Protein AF-A0A3D2HY63-F1 (afdb_monomer)

Structure (mmCIF, N/CA/C/O backbone):
data_AF-A0A3D2HY63-F1
#
_entry.id   AF-A0A3D2HY63-F1
#
loop_
_atom_site.group_PDB
_atom_site.id
_atom_site.type_symbol
_atom_site.label_atom_id
_atom_site.label_alt_id
_atom_site.label_comp_id
_atom_site.label_asym_id
_atom_site.label_entity_id
_atom_site.label_seq_id
_atom_site.pdbx_PDB_ins_code
_atom_site.Cartn_x
_atom_site.Cartn_y
_atom_site.Cartn_z
_atom_site.occupancy
_atom_site.B_iso_or_equiv
_atom_site.auth_seq_id
_atom_site.auth_comp_id
_atom_site.auth_asym_id
_atom_site.auth_atom_id
_atom_site.pdbx_PDB_model_num
ATOM 1 N N . MET A 1 1 ? 2.991 -10.663 11.975 1.00 89.19 1 MET A N 1
ATOM 2 C CA . MET A 1 1 ? 1.628 -10.220 11.641 1.00 89.19 1 MET A CA 1
ATOM 3 C C . MET A 1 1 ? 0.806 -9.870 12.869 1.00 89.19 1 MET A C 1
ATOM 5 O O . MET A 1 1 ? 0.489 -8.705 13.033 1.00 89.19 1 MET A O 1
ATOM 9 N N . ASP A 1 2 ? 0.480 -10.802 13.769 1.00 90.94 2 ASP A N 1
ATOM 10 C CA . ASP A 1 2 ? -0.377 -10.458 14.925 1.00 90.94 2 ASP A CA 1
ATOM 11 C C . ASP A 1 2 ? 0.210 -9.352 15.822 1.00 90.94 2 ASP A C 1
ATOM 13 O O . ASP A 1 2 ? -0.522 -8.486 16.292 1.00 90.94 2 ASP A O 1
ATOM 17 N N . GLU A 1 3 ? 1.535 -9.318 15.984 1.00 92.38 3 GLU A N 1
ATOM 18 C CA . GLU A 1 3 ? 2.232 -8.237 16.698 1.00 92.38 3 GLU A CA 1
ATOM 19 C C . GLU A 1 3 ? 2.075 -6.870 16.007 1.00 92.38 3 GLU A C 1
ATOM 21 O O . GLU A 1 3 ? 1.840 -5.869 16.676 1.00 92.38 3 GLU A O 1
ATOM 26 N N . GLU A 1 4 ? 2.161 -6.813 14.673 1.00 90.81 4 GLU A N 1
ATOM 27 C CA . GLU A 1 4 ? 1.982 -5.566 13.911 1.00 90.81 4 GLU A CA 1
ATOM 28 C C . GLU A 1 4 ? 0.515 -5.114 13.927 1.00 90.81 4 GLU A C 1
ATOM 30 O O . GLU A 1 4 ? 0.242 -3.921 14.017 1.00 90.81 4 GLU A O 1
ATOM 35 N N . ILE A 1 5 ? -0.436 -6.057 13.911 1.00 94.19 5 ILE A N 1
ATOM 36 C CA . ILE A 1 5 ? -1.862 -5.759 14.098 1.00 94.19 5 ILE A CA 1
ATOM 37 C C . ILE A 1 5 ? -2.087 -5.122 15.466 1.00 94.19 5 ILE A C 1
ATOM 39 O O . ILE A 1 5 ? -2.708 -4.065 15.542 1.00 94.19 5 ILE A O 1
ATOM 43 N N . GLN A 1 6 ? -1.566 -5.731 16.535 1.00 95.31 6 GLN A N 1
ATOM 44 C CA . GLN A 1 6 ? -1.724 -5.186 17.880 1.00 95.31 6 GLN A CA 1
ATOM 45 C C . GLN A 1 6 ? -1.113 -3.787 17.984 1.00 95.31 6 GLN A C 1
ATOM 47 O O . GLN A 1 6 ? -1.760 -2.883 18.498 1.00 95.31 6 GLN A O 1
ATOM 52 N N . PHE A 1 7 ? 0.075 -3.585 17.413 1.00 95.00 7 PHE A N 1
ATOM 53 C CA . PHE A 1 7 ? 0.722 -2.277 17.379 1.00 95.00 7 PHE A CA 1
ATOM 54 C C . PHE A 1 7 ? -0.141 -1.203 16.696 1.00 95.00 7 PHE A C 1
ATOM 56 O O . PHE A 1 7 ? -0.265 -0.090 17.205 1.00 95.00 7 PHE A O 1
ATOM 63 N N . ILE A 1 8 ? -0.778 -1.533 15.568 1.00 93.50 8 ILE A N 1
ATOM 64 C CA . ILE A 1 8 ? -1.694 -0.612 14.886 1.00 93.50 8 ILE A CA 1
ATOM 65 C C . ILE A 1 8 ? -2.914 -0.297 15.765 1.00 93.50 8 ILE A C 1
ATOM 67 O O . ILE A 1 8 ? -3.309 0.864 15.870 1.00 93.50 8 ILE A O 1
ATOM 71 N N . LEU A 1 9 ? -3.503 -1.303 16.416 1.00 94.00 9 LEU A N 1
ATOM 72 C CA . LEU A 1 9 ? -4.660 -1.112 17.298 1.00 94.00 9 LEU A CA 1
ATOM 73 C C . LEU A 1 9 ? -4.322 -0.258 18.524 1.00 94.00 9 LEU A C 1
ATOM 75 O O . LEU A 1 9 ? -5.133 0.583 18.911 1.00 94.00 9 LEU A O 1
ATOM 79 N N . ASP A 1 10 ? -3.131 -0.434 19.094 1.00 95.94 10 ASP A N 1
ATOM 80 C CA . ASP A 1 10 ? -2.649 0.375 20.213 1.00 95.94 10 ASP A CA 1
ATOM 81 C C . ASP A 1 10 ? -2.547 1.851 19.796 1.00 95.94 10 ASP A C 1
ATOM 83 O O . ASP A 1 10 ? -3.075 2.722 20.483 1.00 95.94 10 ASP A O 1
ATOM 87 N N . ILE A 1 11 ? -1.996 2.141 18.608 1.00 95.12 11 ILE A N 1
ATOM 88 C CA . ILE A 1 11 ? -1.951 3.508 18.057 1.00 95.12 11 ILE A CA 1
ATOM 89 C C . ILE A 1 11 ? -3.358 4.087 17.866 1.00 95.12 11 ILE A C 1
ATOM 91 O O . ILE A 1 11 ? -3.606 5.243 18.219 1.00 95.12 11 ILE A O 1
ATOM 95 N N . LEU A 1 12 ? -4.290 3.318 17.295 1.00 93.94 12 LEU A N 1
ATOM 96 C CA . LEU A 1 12 ? -5.666 3.783 17.081 1.00 93.94 12 LEU A CA 1
ATOM 97 C C . LEU A 1 12 ? -6.374 4.077 18.408 1.00 93.94 12 LEU A C 1
ATOM 99 O O . LEU A 1 12 ? -7.062 5.091 18.526 1.00 93.94 12 LEU A O 1
ATOM 103 N N . SER A 1 13 ? -6.165 3.227 19.413 1.00 93.75 13 SER A N 1
ATOM 104 C CA . SER A 1 13 ? -6.694 3.419 20.762 1.00 93.75 13 SER A CA 1
ATOM 105 C C . SER A 1 13 ? -6.106 4.664 21.430 1.00 93.75 13 SER A C 1
ATOM 107 O O . SER A 1 13 ? -6.854 5.483 21.962 1.00 93.75 13 SER A O 1
ATOM 109 N N . ASP A 1 14 ? -4.785 4.838 21.375 1.00 95.50 14 ASP A N 1
ATOM 110 C CA . ASP A 1 14 ? -4.081 5.949 22.026 1.00 95.50 14 ASP A CA 1
ATOM 111 C C . ASP A 1 14 ? -4.418 7.306 21.399 1.00 95.50 14 ASP A C 1
ATOM 113 O O . ASP A 1 14 ? -4.507 8.322 22.092 1.00 95.50 14 ASP A O 1
ATOM 117 N N . THR A 1 15 ? -4.614 7.336 20.080 1.00 93.69 15 THR A N 1
ATOM 118 C CA . THR A 1 15 ? -4.946 8.565 19.347 1.00 93.69 15 THR A CA 1
ATOM 119 C C . THR A 1 15 ? -6.438 8.887 19.357 1.00 93.69 15 THR A C 1
ATOM 121 O O . THR A 1 15 ? -6.805 10.046 19.156 1.00 93.69 15 THR A O 1
ATOM 124 N N . GLY A 1 16 ? -7.302 7.886 19.566 1.00 90.56 16 GLY A N 1
ATOM 125 C CA . GLY A 1 16 ? -8.747 8.014 19.376 1.00 90.56 16 GLY A CA 1
ATOM 126 C C . GLY A 1 16 ? -9.129 8.351 17.930 1.00 90.56 16 GLY A C 1
ATOM 127 O O . GLY A 1 16 ? -10.160 8.981 17.702 1.00 90.56 16 GLY A O 1
ATOM 128 N N . ALA A 1 17 ? -8.275 8.004 16.962 1.00 89.31 17 ALA A N 1
ATOM 129 C CA . ALA A 1 17 ? -8.460 8.380 15.570 1.00 89.31 17 ALA A CA 1
ATOM 130 C C . ALA A 1 17 ? -9.662 7.659 14.942 1.00 89.31 17 ALA A C 1
ATOM 132 O O . ALA A 1 17 ? -9.749 6.430 14.947 1.00 89.31 17 ALA A O 1
ATOM 133 N N . GLU A 1 18 ? -10.555 8.428 14.324 1.00 90.50 18 GLU A N 1
ATOM 134 C CA . GLU A 1 18 ? -11.574 7.889 13.427 1.00 90.50 18 GLU A CA 1
ATOM 135 C C . GLU A 1 18 ? -10.996 7.762 12.016 1.00 90.50 18 GLU A C 1
ATOM 137 O O . GLU A 1 18 ? -10.494 8.727 11.437 1.00 90.50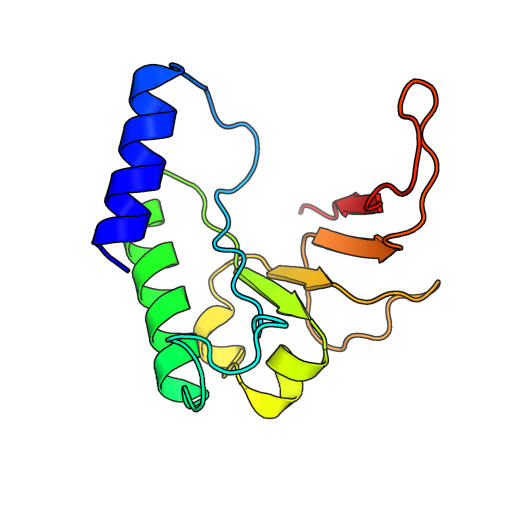 18 GLU A O 1
ATOM 142 N N . LEU A 1 19 ? -11.056 6.557 11.448 1.00 92.50 19 LEU A N 1
ATOM 143 C CA . LEU A 1 19 ? -10.522 6.293 10.117 1.00 92.50 19 LEU A CA 1
ATOM 144 C C . LEU A 1 19 ? -11.563 6.619 9.042 1.00 92.50 19 LEU A C 1
ATOM 146 O O . LEU A 1 19 ? -12.621 5.997 8.971 1.00 92.50 19 LEU A O 1
ATOM 150 N N . ASN A 1 20 ? -11.237 7.572 8.165 1.00 93.88 20 ASN A N 1
ATOM 151 C CA . ASN A 1 20 ? -12.026 7.868 6.961 1.00 93.88 20 ASN A CA 1
ATOM 152 C C . ASN A 1 20 ? -11.470 7.202 5.691 1.00 93.88 20 ASN A C 1
ATOM 154 O O . ASN A 1 20 ? -12.090 7.293 4.635 1.00 93.88 20 ASN A O 1
ATOM 158 N N . MET A 1 21 ? -10.312 6.548 5.793 1.00 95.25 21 MET A N 1
ATOM 159 C CA . MET A 1 21 ? -9.636 5.840 4.706 1.00 95.25 21 MET A CA 1
ATOM 160 C C . MET A 1 21 ? -9.313 4.404 5.131 1.00 95.25 21 MET A C 1
ATOM 162 O O . MET A 1 21 ? -9.292 4.121 6.334 1.00 95.25 21 MET A O 1
ATOM 166 N N . PRO A 1 22 ? -9.061 3.495 4.171 1.00 96.12 22 PRO A N 1
ATOM 167 C CA . PRO A 1 22 ? -8.693 2.124 4.482 1.00 96.12 22 PRO A CA 1
ATOM 168 C C . PRO A 1 22 ? -7.427 2.020 5.332 1.00 96.12 22 PRO A C 1
ATOM 170 O O . PRO A 1 22 ? -6.511 2.833 5.214 1.00 96.12 22 PRO A O 1
ATOM 173 N N . ILE A 1 23 ? -7.369 0.975 6.152 1.00 96.44 23 ILE A N 1
ATOM 174 C CA . ILE A 1 23 ? -6.155 0.581 6.856 1.00 96.44 23 ILE A CA 1
ATOM 175 C C . ILE A 1 23 ? -5.298 -0.285 5.932 1.00 96.44 23 ILE A C 1
ATOM 177 O O . ILE A 1 23 ? -5.802 -1.194 5.269 1.00 96.44 23 ILE A O 1
ATOM 181 N N . VAL A 1 24 ? -4.006 0.015 5.857 1.00 96.38 24 VAL A N 1
ATOM 182 C CA . VAL A 1 24 ? -3.115 -0.546 4.836 1.00 96.38 24 VAL A CA 1
ATOM 183 C C . VAL A 1 24 ? -1.892 -1.140 5.507 1.00 96.38 24 VAL A C 1
ATOM 185 O O . VAL A 1 24 ? -1.277 -0.494 6.353 1.00 96.38 24 VAL A O 1
ATOM 188 N N . LEU A 1 25 ? -1.538 -2.363 5.118 1.00 94.38 25 LEU A N 1
ATOM 189 C CA . LEU A 1 25 ? -0.232 -2.926 5.423 1.00 94.38 25 LEU A CA 1
ATOM 190 C C . LEU A 1 25 ? 0.702 -2.623 4.256 1.00 94.38 25 LEU A C 1
ATOM 192 O O . LEU A 1 25 ? 0.671 -3.299 3.223 1.00 94.38 25 LEU A O 1
ATOM 196 N N . ASP A 1 26 ? 1.523 -1.599 4.449 1.00 92.44 26 ASP A N 1
ATOM 197 C CA . ASP A 1 26 ? 2.633 -1.291 3.563 1.00 92.44 26 ASP A CA 1
ATOM 198 C C . ASP A 1 26 ? 3.775 -2.282 3.825 1.00 92.44 26 ASP A C 1
ATOM 200 O O . ASP A 1 26 ? 4.513 -2.186 4.811 1.00 92.44 26 ASP A O 1
ATOM 204 N N . TRP A 1 27 ? 3.860 -3.302 2.973 1.00 88.12 27 TRP A N 1
ATOM 205 C CA . TRP A 1 27 ? 4.981 -4.229 2.970 1.00 88.12 27 TRP A CA 1
ATOM 206 C C . TRP A 1 27 ? 5.869 -3.914 1.776 1.00 88.12 27 TRP A C 1
ATOM 208 O O . TRP A 1 27 ? 5.428 -4.039 0.636 1.00 88.12 27 TRP A O 1
ATOM 218 N N . GLU A 1 28 ? 7.136 -3.598 2.033 1.00 81.44 28 GLU A N 1
ATOM 219 C CA . GLU A 1 28 ? 8.168 -3.412 1.012 1.00 81.44 28 GLU A CA 1
ATOM 220 C C . GLU A 1 28 ? 9.385 -4.295 1.288 1.00 81.44 28 GLU A C 1
ATOM 222 O O . GLU A 1 28 ? 9.642 -4.713 2.422 1.00 81.44 28 GLU A O 1
ATOM 227 N N . ILE A 1 29 ? 10.174 -4.561 0.242 1.00 72.44 29 ILE A N 1
ATOM 228 C CA . ILE A 1 29 ? 11.490 -5.180 0.405 1.00 72.44 29 ILE A CA 1
ATOM 229 C C . ILE A 1 29 ? 12.394 -4.129 1.063 1.00 72.44 29 ILE A C 1
ATOM 231 O O . ILE A 1 29 ? 12.693 -3.115 0.431 1.00 72.44 29 ILE A O 1
ATOM 235 N N . PRO A 1 30 ? 12.862 -4.331 2.305 1.00 67.56 30 PRO A N 1
ATOM 236 C CA . PRO A 1 30 ? 13.616 -3.294 2.987 1.00 67.56 30 PRO A CA 1
ATOM 237 C C . PRO A 1 30 ? 14.970 -3.080 2.313 1.00 67.56 30 PRO A C 1
ATOM 239 O O . PRO A 1 30 ? 15.667 -4.043 2.001 1.00 67.56 30 PRO A O 1
ATOM 242 N N . ALA A 1 31 ? 15.394 -1.822 2.198 1.00 60.50 31 ALA A N 1
ATOM 243 C CA . ALA A 1 31 ? 16.696 -1.444 1.642 1.00 60.50 31 ALA A CA 1
ATOM 244 C C . ALA A 1 31 ? 17.907 -1.838 2.524 1.00 60.50 31 ALA A C 1
ATOM 246 O O . ALA A 1 31 ? 19.043 -1.497 2.206 1.00 60.50 31 ALA A O 1
ATOM 247 N N . ALA A 1 32 ? 17.680 -2.515 3.654 1.00 62.31 32 ALA A N 1
ATOM 248 C CA . ALA A 1 32 ? 18.734 -2.932 4.573 1.00 62.31 32 ALA A CA 1
ATOM 249 C C . ALA A 1 32 ? 19.557 -4.105 4.006 1.00 62.31 32 ALA A C 1
ATOM 251 O O . ALA A 1 32 ? 19.043 -4.948 3.278 1.00 62.31 32 ALA A O 1
ATOM 252 N N . ASP A 1 33 ? 20.819 -4.234 4.422 1.00 58.00 33 ASP A N 1
ATOM 253 C CA . ASP A 1 33 ? 21.709 -5.308 3.939 1.00 58.00 33 ASP A CA 1
ATOM 254 C C . ASP A 1 33 ? 21.240 -6.728 4.351 1.00 58.00 33 ASP A C 1
ATOM 256 O O . ASP A 1 33 ? 21.594 -7.743 3.728 1.00 58.00 33 ASP A O 1
ATOM 260 N N . ASN A 1 34 ? 20.417 -6.831 5.406 1.00 56.91 34 ASN A N 1
ATOM 261 C CA . ASN A 1 34 ? 19.900 -8.104 5.913 1.00 56.91 34 ASN A CA 1
ATOM 262 C C . ASN A 1 34 ? 18.560 -7.984 6.674 1.00 56.91 34 ASN A C 1
ATOM 264 O O . ASN A 1 34 ? 18.527 -8.173 7.894 1.00 56.91 34 ASN A O 1
ATOM 268 N N . PRO A 1 35 ? 17.446 -7.656 6.002 1.00 62.97 35 PRO A N 1
ATOM 269 C CA . PRO A 1 35 ? 16.164 -7.550 6.674 1.00 62.97 35 PRO A CA 1
ATOM 270 C C . PRO A 1 35 ? 15.665 -8.914 7.145 1.00 62.97 35 PRO A C 1
ATOM 272 O O . PRO A 1 35 ? 15.931 -9.941 6.524 1.00 62.97 35 PRO A O 1
ATOM 275 N N . ARG A 1 36 ? 14.856 -8.920 8.211 1.00 59.81 36 ARG A N 1
ATOM 276 C CA . ARG A 1 36 ? 14.161 -10.132 8.687 1.00 59.81 36 ARG A CA 1
ATOM 277 C C . ARG A 1 36 ? 13.253 -10.759 7.617 1.00 59.81 36 ARG A C 1
ATOM 279 O O . ARG A 1 36 ? 12.930 -11.933 7.718 1.00 59.81 36 ARG A O 1
ATOM 286 N N . THR A 1 37 ? 12.872 -9.984 6.602 1.00 61.69 37 THR A N 1
ATOM 287 C CA . THR A 1 37 ? 12.027 -10.381 5.468 1.00 61.69 37 THR A CA 1
ATOM 288 C C . THR A 1 37 ? 12.819 -10.876 4.249 1.00 61.69 37 THR A C 1
ATOM 290 O O . THR A 1 37 ? 12.240 -11.178 3.205 1.00 61.69 37 THR A O 1
ATOM 293 N N . LYS A 1 38 ? 14.152 -10.970 4.350 1.00 60.41 38 LYS A N 1
ATOM 294 C CA . LYS A 1 38 ? 15.014 -11.473 3.274 1.00 60.41 38 LYS A CA 1
ATOM 295 C C . LYS A 1 38 ? 14.628 -12.920 2.945 1.00 60.41 38 LYS A C 1
ATOM 297 O O . LYS A 1 38 ? 14.676 -13.781 3.819 1.00 60.41 38 LYS A O 1
ATOM 302 N N . ASN A 1 39 ? 14.297 -13.179 1.679 1.00 67.00 39 ASN A N 1
ATOM 303 C CA . ASN A 1 39 ? 13.871 -14.478 1.129 1.00 67.00 39 ASN A CA 1
ATOM 304 C C . ASN A 1 39 ? 12.450 -14.942 1.491 1.00 67.00 39 ASN A C 1
ATOM 306 O O . ASN A 1 39 ? 12.176 -16.139 1.418 1.00 67.00 39 ASN A O 1
ATOM 310 N N . MET A 1 40 ? 11.542 -14.040 1.865 1.00 75.75 40 MET A N 1
ATOM 311 C CA . MET A 1 40 ? 10.132 -14.423 1.940 1.00 75.75 40 MET A CA 1
ATOM 312 C C . MET A 1 40 ? 9.615 -14.764 0.542 1.00 75.75 40 MET A C 1
ATOM 314 O O . MET A 1 40 ? 9.757 -13.966 -0.385 1.00 75.75 40 MET A O 1
ATOM 318 N N . ASP A 1 41 ? 9.054 -15.963 0.388 1.00 85.88 41 ASP A N 1
ATOM 319 C CA . ASP A 1 41 ? 8.427 -16.357 -0.867 1.00 85.88 41 ASP A CA 1
ATOM 320 C C . ASP A 1 41 ? 7.075 -15.661 -1.053 1.00 85.88 41 ASP A C 1
ATOM 322 O O . ASP A 1 41 ? 6.444 -15.178 -0.105 1.00 85.88 41 ASP A O 1
ATOM 326 N N . GLY A 1 42 ? 6.620 -15.611 -2.303 1.00 89.12 42 GLY A N 1
ATOM 327 C CA . GLY A 1 42 ? 5.403 -14.884 -2.623 1.00 89.12 42 GLY A CA 1
ATOM 328 C C . GLY A 1 42 ? 4.133 -15.461 -1.990 1.00 89.12 42 GLY A C 1
ATOM 329 O O . GLY A 1 42 ? 3.175 -14.739 -1.712 1.00 89.12 42 GLY A O 1
ATOM 330 N N . ARG A 1 43 ? 4.120 -16.763 -1.678 1.00 94.25 43 ARG A N 1
ATOM 331 C CA . ARG A 1 43 ? 2.973 -17.389 -1.007 1.00 94.25 43 ARG A CA 1
ATOM 332 C C . ARG A 1 43 ? 2.853 -16.867 0.414 1.00 94.25 43 ARG A C 1
ATOM 334 O O . ARG A 1 43 ? 1.793 -16.387 0.800 1.00 94.25 43 ARG A O 1
ATOM 341 N N . THR A 1 44 ? 3.962 -16.879 1.142 1.00 92.62 44 THR A N 1
ATOM 342 C CA . THR A 1 44 ? 4.052 -16.371 2.509 1.00 92.62 44 THR A CA 1
ATOM 343 C C . THR A 1 44 ? 3.638 -14.903 2.573 1.00 92.62 44 THR A C 1
ATOM 345 O O . THR A 1 44 ? 2.879 -14.515 3.456 1.00 92.62 44 THR A O 1
ATOM 348 N N . LEU A 1 45 ? 4.086 -14.081 1.619 1.00 92.44 45 LEU A N 1
ATOM 349 C CA . LEU A 1 45 ? 3.714 -12.664 1.558 1.00 92.44 45 LEU A CA 1
ATOM 350 C C . LEU A 1 45 ? 2.229 -12.453 1.257 1.00 92.44 45 LEU A C 1
ATOM 352 O O . LEU A 1 45 ? 1.582 -11.623 1.895 1.00 92.44 45 LEU A O 1
ATOM 356 N N . THR A 1 46 ? 1.672 -13.239 0.338 1.00 96.12 46 THR A N 1
ATOM 357 C CA . THR A 1 46 ? 0.236 -13.200 0.040 1.00 96.12 46 THR A CA 1
ATOM 358 C C . THR A 1 46 ? -0.590 -13.627 1.261 1.00 96.12 46 THR A C 1
ATOM 360 O O . THR A 1 46 ? -1.574 -12.972 1.595 1.00 96.12 46 THR A O 1
ATOM 363 N N . ASP A 1 47 ? -0.167 -14.667 1.985 1.00 96.25 47 ASP A N 1
ATOM 364 C CA . ASP A 1 47 ? -0.855 -15.153 3.192 1.00 96.25 47 ASP A CA 1
ATOM 365 C C . ASP A 1 47 ? -0.821 -14.134 4.335 1.00 96.25 47 ASP A C 1
ATOM 367 O O . ASP A 1 47 ? -1.790 -14.000 5.084 1.00 96.25 47 ASP A O 1
ATOM 371 N N . ILE A 1 48 ? 0.267 -13.373 4.449 1.00 95.12 48 ILE A N 1
ATOM 372 C CA . ILE A 1 48 ? 0.381 -12.268 5.404 1.00 95.12 48 ILE A CA 1
ATOM 373 C C . ILE A 1 48 ? -0.628 -11.166 5.084 1.00 95.12 48 ILE A C 1
ATOM 375 O O . ILE A 1 48 ? -1.354 -10.739 5.985 1.00 95.12 48 ILE A O 1
ATOM 379 N N . GLN A 1 49 ? -0.723 -10.751 3.817 1.00 97.06 49 GLN A N 1
ATOM 380 C CA . GLN A 1 49 ? -1.698 -9.744 3.392 1.00 97.06 49 GLN A CA 1
ATOM 381 C C . GLN A 1 49 ? -3.140 -10.226 3.603 1.00 97.06 49 GLN A C 1
ATOM 383 O O . GLN A 1 49 ? -3.966 -9.491 4.148 1.00 97.06 49 GLN A O 1
ATOM 388 N N . LEU A 1 50 ? -3.435 -11.487 3.266 1.00 97.88 50 LEU A N 1
ATOM 389 C CA . LEU A 1 50 ? -4.733 -12.119 3.524 1.00 97.88 50 LEU A CA 1
ATOM 390 C C . LEU A 1 50 ? -5.089 -12.125 5.009 1.00 97.88 50 LEU A C 1
ATOM 392 O O . LEU A 1 50 ? -6.214 -11.779 5.382 1.00 97.88 50 LEU A O 1
ATOM 396 N N . HIS A 1 51 ? -4.143 -12.522 5.863 1.00 97.69 51 HIS A N 1
ATOM 397 C CA . HIS A 1 51 ? -4.363 -12.573 7.303 1.00 97.69 51 HIS A CA 1
ATOM 398 C C . HIS A 1 51 ? -4.618 -11.179 7.865 1.00 97.69 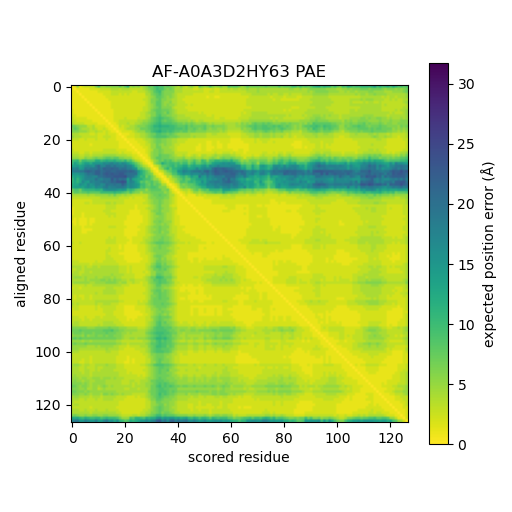51 HIS A C 1
ATOM 400 O O . HIS A 1 51 ? -5.613 -10.988 8.563 1.00 97.69 51 HIS A O 1
ATOM 406 N N . PHE A 1 52 ? -3.789 -10.194 7.509 1.00 97.94 52 PHE A N 1
ATOM 407 C CA . PHE A 1 52 ? -3.983 -8.804 7.919 1.00 97.94 52 PHE A CA 1
ATOM 408 C C . PHE A 1 52 ? -5.362 -8.279 7.512 1.00 97.94 52 PHE A C 1
ATOM 410 O O . PHE A 1 52 ? -6.146 -7.868 8.372 1.00 97.94 52 PHE A O 1
ATOM 417 N N . CYS A 1 53 ? -5.700 -8.367 6.224 1.00 98.19 53 CYS A N 1
ATOM 418 C CA . CYS A 1 53 ? -6.971 -7.867 5.712 1.00 98.19 53 CYS A CA 1
ATOM 419 C C . CYS A 1 53 ? -8.164 -8.586 6.364 1.00 98.19 53 CYS A C 1
ATOM 421 O O . CYS A 1 53 ? -9.142 -7.952 6.768 1.00 98.19 53 CYS A O 1
ATOM 423 N N . GLY A 1 54 ? -8.061 -9.903 6.553 1.00 98.19 54 GLY A N 1
ATOM 424 C CA . GLY A 1 54 ? -9.079 -10.701 7.226 1.00 98.19 54 GLY A CA 1
ATOM 425 C C . GLY A 1 54 ? -9.302 -10.296 8.686 1.00 98.19 54 GLY A C 1
ATOM 426 O O . GLY A 1 54 ? -10.451 -10.234 9.128 1.00 98.19 54 GLY A O 1
ATOM 427 N N . GLN A 1 55 ? -8.241 -10.002 9.446 1.00 98.19 55 GLN A N 1
ATOM 428 C CA . GLN A 1 55 ? -8.367 -9.538 10.834 1.00 98.19 55 GLN A CA 1
ATOM 429 C C . GLN A 1 55 ? -8.962 -8.129 10.912 1.00 98.19 55 GLN A C 1
ATOM 431 O O . GLN A 1 55 ? -9.914 -7.918 11.662 1.00 98.19 55 GLN A O 1
ATOM 436 N N . MET A 1 56 ? -8.477 -7.194 10.092 1.00 97.31 56 MET A N 1
ATOM 437 C CA . MET A 1 56 ? -8.998 -5.822 10.049 1.00 97.31 56 MET A CA 1
ATOM 438 C C . MET A 1 56 ? -10.493 -5.795 9.724 1.00 97.31 56 MET A C 1
ATOM 440 O O . MET A 1 56 ? -11.273 -5.152 10.427 1.00 97.31 56 MET A O 1
ATOM 444 N N . LYS A 1 57 ? -10.917 -6.596 8.740 1.00 97.38 57 LYS A N 1
ATOM 445 C CA . LYS A 1 57 ? -12.331 -6.745 8.377 1.00 97.38 57 LYS A CA 1
ATOM 446 C C . LYS A 1 57 ? -13.178 -7.312 9.521 1.00 97.38 57 LYS A C 1
ATOM 448 O O . LYS A 1 57 ? -14.277 -6.820 9.759 1.00 97.38 57 LYS A O 1
ATOM 453 N N . LYS A 1 58 ? -12.683 -8.313 10.265 1.00 97.44 58 LYS A N 1
ATOM 454 C CA . LYS A 1 58 ? -13.383 -8.869 11.447 1.00 97.44 58 LYS A CA 1
ATOM 455 C C . LYS A 1 58 ? -13.580 -7.837 12.557 1.00 97.44 58 LYS A C 1
ATOM 457 O O . LYS A 1 58 ? -14.555 -7.930 13.295 1.00 97.44 58 LYS A O 1
ATOM 462 N N . MET A 1 59 ? -12.666 -6.880 12.671 1.00 95.44 59 MET A N 1
ATOM 463 C CA . MET A 1 59 ? -12.712 -5.802 13.661 1.00 95.44 59 MET A CA 1
ATOM 464 C C . MET A 1 59 ? -13.542 -4.594 13.19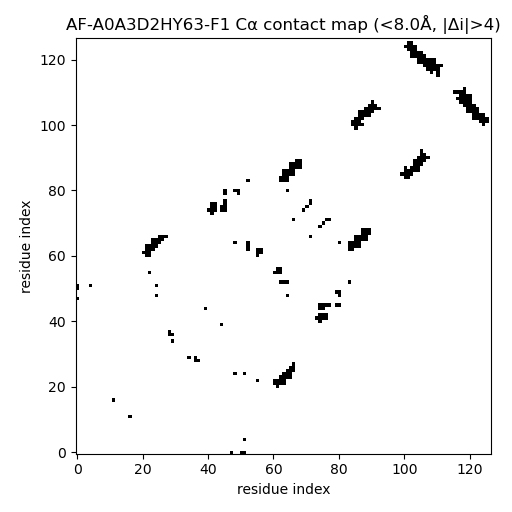4 1.00 95.44 59 MET A C 1
ATOM 466 O O . MET A 1 59 ? -13.704 -3.642 13.950 1.00 95.44 59 MET A O 1
ATOM 470 N N . GLY A 1 60 ? -14.103 -4.636 11.980 1.00 95.50 60 GLY A N 1
ATOM 471 C CA . GLY A 1 60 ? -14.953 -3.576 11.433 1.00 95.50 60 GLY A CA 1
ATOM 472 C C . GLY A 1 60 ? -14.202 -2.485 10.667 1.00 95.50 60 GLY A C 1
ATOM 473 O O . GLY A 1 60 ? -14.823 -1.503 10.266 1.00 95.50 60 GLY A O 1
ATOM 474 N N . TYR A 1 61 ? -12.899 -2.651 10.429 1.00 96.25 61 TYR A N 1
ATOM 475 C CA . TYR A 1 61 ? -12.122 -1.750 9.579 1.00 96.25 61 TYR A CA 1
ATOM 476 C C . TYR A 1 61 ? -12.223 -2.152 8.104 1.00 96.25 61 TYR A C 1
ATOM 478 O O . TYR A 1 61 ? -12.422 -3.322 7.772 1.00 96.25 61 TYR A O 1
ATOM 486 N N . GLN A 1 62 ? -12.030 -1.182 7.211 1.00 96.38 62 GLN A N 1
ATOM 487 C CA . GLN A 1 62 ? -11.875 -1.429 5.780 1.00 96.38 62 GLN A CA 1
ATOM 488 C C . GLN A 1 62 ? -10.383 -1.610 5.460 1.00 96.38 62 GLN A C 1
ATOM 490 O O . GLN A 1 62 ? -9.651 -0.626 5.535 1.00 96.38 62 GLN A O 1
ATOM 495 N N . PRO A 1 63 ? -9.897 -2.815 5.113 1.00 97.44 63 PRO A N 1
ATOM 4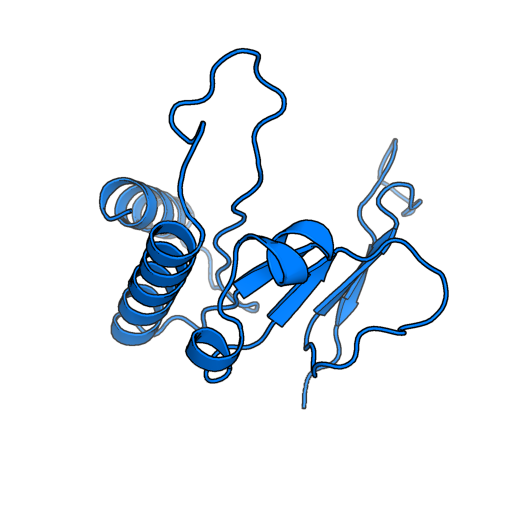96 C CA . PRO A 1 63 ? -8.515 -2.998 4.680 1.00 97.44 63 PRO A CA 1
ATOM 497 C C . PRO A 1 63 ? -8.316 -2.653 3.195 1.00 97.44 63 PRO A C 1
ATOM 499 O O . PRO A 1 63 ? -9.275 -2.632 2.416 1.00 97.44 63 PRO A O 1
ATOM 502 N N . MET A 1 64 ? -7.060 -2.432 2.812 1.00 97.75 64 MET A N 1
ATOM 503 C CA . MET A 1 64 ? -6.582 -2.273 1.434 1.00 97.75 64 MET A CA 1
ATOM 504 C C . MET A 1 64 ? -5.165 -2.850 1.319 1.00 97.75 64 MET A C 1
ATOM 506 O O . MET A 1 64 ? -4.392 -2.789 2.277 1.00 97.75 64 MET A O 1
ATOM 510 N N . VAL A 1 65 ? -4.828 -3.414 0.159 1.00 97.88 65 VAL A N 1
ATOM 511 C CA . VAL A 1 65 ? -3.511 -4.011 -0.105 1.00 97.88 65 VAL A CA 1
ATOM 512 C C . VAL A 1 65 ? -2.652 -3.020 -0.880 1.00 97.88 65 VAL A C 1
ATOM 514 O O . VAL A 1 65 ? -3.027 -2.615 -1.979 1.00 97.88 65 VAL A O 1
ATOM 517 N N . TYR A 1 66 ? -1.492 -2.662 -0.329 1.00 97.62 66 TYR A N 1
ATOM 518 C CA . TYR A 1 66 ? -0.483 -1.875 -1.035 1.00 97.62 66 TYR A CA 1
ATOM 519 C C . TYR A 1 66 ? 0.550 -2.768 -1.724 1.00 97.62 66 TYR A C 1
ATOM 521 O O . TYR A 1 66 ? 0.986 -3.776 -1.157 1.00 97.62 66 TYR A O 1
ATOM 529 N N . PHE A 1 67 ? 0.943 -2.397 -2.945 1.00 96.56 67 PHE A N 1
ATOM 530 C CA . PHE A 1 67 ? 2.033 -3.047 -3.668 1.00 96.56 67 PHE A CA 1
ATOM 531 C C . PHE A 1 67 ? 2.592 -2.193 -4.809 1.00 96.56 67 PHE A C 1
ATOM 533 O O . PHE A 1 67 ? 1.940 -1.280 -5.305 1.00 96.56 67 PHE A O 1
ATOM 540 N N . ASN A 1 68 ? 3.778 -2.550 -5.298 1.00 95.12 68 ASN A N 1
ATOM 541 C CA . ASN A 1 68 ? 4.356 -2.035 -6.539 1.00 95.12 68 ASN A CA 1
ATOM 542 C C . ASN A 1 68 ? 4.379 -3.093 -7.660 1.00 95.12 68 ASN A C 1
ATOM 544 O O . ASN A 1 68 ? 4.092 -4.274 -7.445 1.00 95.12 68 ASN A O 1
ATOM 548 N N . TRP A 1 69 ? 4.767 -2.680 -8.872 1.00 92.62 69 TRP A N 1
ATOM 549 C CA . TRP A 1 69 ? 4.825 -3.576 -10.038 1.00 92.62 69 TRP A CA 1
ATOM 550 C C . TRP A 1 69 ? 5.692 -4.822 -9.796 1.00 92.62 69 TRP A C 1
ATOM 552 O O . TRP A 1 69 ? 5.284 -5.939 -10.116 1.00 92.62 69 TRP A O 1
ATOM 562 N N . HIS A 1 70 ? 6.863 -4.672 -9.172 1.00 90.88 70 HIS A N 1
ATOM 563 C CA . HIS A 1 70 ? 7.743 -5.809 -8.902 1.00 90.88 70 HIS A CA 1
ATOM 564 C C . HIS A 1 70 ? 7.072 -6.838 -7.984 1.00 90.88 70 HIS A C 1
ATOM 566 O O . HIS A 1 70 ? 7.137 -8.037 -8.255 1.00 90.88 70 HIS A O 1
ATOM 572 N N . GLN A 1 71 ? 6.394 -6.379 -6.932 1.00 92.81 71 GLN A N 1
ATOM 573 C CA . GLN A 1 71 ? 5.650 -7.255 -6.033 1.00 92.81 71 GLN A CA 1
ATOM 574 C C . GLN A 1 71 ? 4.497 -7.952 -6.748 1.00 92.81 71 GLN A C 1
ATOM 576 O O . GLN A 1 71 ? 4.328 -9.154 -6.563 1.00 92.81 71 GLN A O 1
ATOM 581 N N . SER A 1 72 ? 3.761 -7.241 -7.605 1.00 93.00 72 SER A N 1
ATOM 582 C CA . SER A 1 72 ? 2.676 -7.856 -8.375 1.00 93.00 72 SER A CA 1
ATOM 583 C C . SER A 1 72 ? 3.135 -9.000 -9.279 1.00 93.00 72 SER A C 1
ATOM 585 O O . SER A 1 72 ? 2.439 -10.002 -9.393 1.00 93.00 72 SER A O 1
ATOM 587 N N . GLU A 1 73 ? 4.310 -8.875 -9.901 1.00 91.19 73 GLU A N 1
ATOM 588 C CA . GLU A 1 73 ? 4.817 -9.887 -10.833 1.00 91.19 73 GLU A CA 1
ATOM 589 C C . GLU A 1 73 ? 5.527 -11.047 -10.134 1.00 91.19 73 GLU A C 1
ATOM 591 O O . GLU A 1 73 ? 5.509 -12.169 -10.637 1.00 91.19 73 GLU A O 1
ATOM 596 N N . ASN A 1 74 ? 6.190 -10.783 -9.004 1.00 89.06 74 ASN A N 1
ATOM 597 C CA . ASN A 1 74 ? 7.165 -11.719 -8.440 1.00 89.06 74 ASN A CA 1
ATOM 598 C C . ASN A 1 74 ? 6.790 -12.246 -7.052 1.00 89.06 74 ASN A C 1
ATOM 600 O O . ASN A 1 74 ? 7.321 -13.277 -6.641 1.00 89.06 74 ASN A O 1
ATOM 604 N N . LEU A 1 75 ? 5.923 -11.545 -6.314 1.00 90.75 75 LEU A N 1
ATOM 605 C CA . LEU A 1 75 ? 5.723 -11.785 -4.882 1.00 90.75 75 LEU A CA 1
ATOM 606 C C . LEU A 1 75 ? 4.261 -11.943 -4.463 1.00 90.75 75 LEU A C 1
ATOM 608 O O . LEU A 1 75 ? 4.014 -12.617 -3.476 1.00 90.75 75 LEU A O 1
ATOM 612 N N . TYR A 1 76 ? 3.284 -11.377 -5.162 1.00 94.19 76 TYR A N 1
ATOM 613 C CA . TYR A 1 76 ? 1.881 -11.526 -4.776 1.00 94.19 76 TYR A CA 1
ATOM 614 C C . TYR A 1 76 ? 1.097 -12.376 -5.768 1.00 94.19 76 TYR A C 1
ATOM 616 O O . TYR A 1 76 ? 1.113 -12.139 -6.972 1.00 94.19 76 TYR A O 1
ATOM 624 N N . TYR A 1 77 ? 0.331 -13.332 -5.241 1.00 96.44 77 TYR A N 1
AT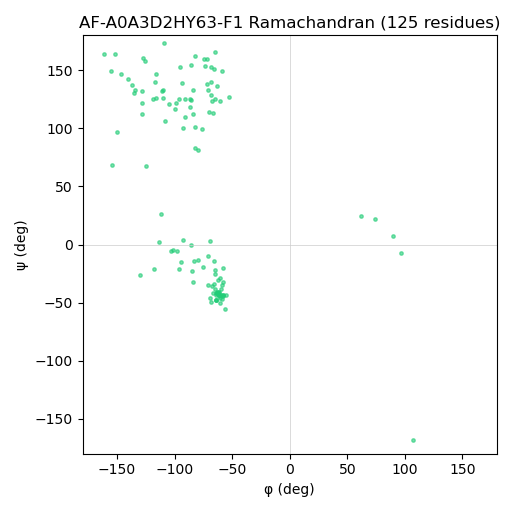OM 625 C CA . TYR A 1 77 ? -0.736 -13.984 -5.993 1.00 96.44 77 TYR A CA 1
ATOM 626 C C . TYR A 1 77 ? -1.981 -13.092 -5.935 1.00 96.44 77 TYR A C 1
ATOM 628 O O . TYR A 1 77 ? -2.849 -13.279 -5.089 1.00 96.44 77 TYR A O 1
ATOM 636 N N . LEU A 1 78 ? -2.055 -12.085 -6.812 1.00 95.81 78 LEU A N 1
ATOM 637 C CA . LEU A 1 78 ? -3.092 -11.043 -6.737 1.00 95.81 78 LEU A CA 1
ATOM 638 C C . LEU A 1 78 ? -4.528 -11.551 -6.857 1.00 95.81 78 LEU A C 1
ATOM 640 O O . LEU A 1 78 ? -5.417 -10.959 -6.256 1.00 95.81 78 LEU A O 1
ATOM 644 N N . ALA A 1 79 ? -4.748 -12.655 -7.571 1.00 96.69 79 ALA A N 1
ATOM 645 C CA . ALA A 1 79 ? -6.064 -13.285 -7.651 1.00 96.69 79 ALA A CA 1
ATOM 646 C C . ALA A 1 79 ? -6.601 -13.680 -6.264 1.00 96.69 79 ALA A C 1
ATOM 648 O O . ALA A 1 79 ? -7.795 -13.587 -6.022 1.00 96.69 79 ALA A O 1
ATOM 649 N N . ASP A 1 80 ? -5.732 -14.052 -5.322 1.00 97.75 80 ASP A N 1
ATOM 650 C CA . ASP A 1 80 ? -6.162 -14.392 -3.964 1.00 97.75 80 ASP A CA 1
ATOM 651 C C . ASP A 1 80 ? -6.527 -13.146 -3.142 1.00 97.75 80 ASP A C 1
ATOM 653 O O . ASP A 1 80 ? -7.202 -13.250 -2.122 1.00 97.75 80 ASP A O 1
ATOM 657 N N . LEU A 1 81 ? -6.059 -11.967 -3.558 1.00 96.94 81 LEU A N 1
ATOM 658 C CA . LEU A 1 81 ? -6.222 -10.700 -2.846 1.00 96.94 81 LEU A CA 1
ATOM 659 C C . LEU A 1 81 ? -7.338 -9.825 -3.439 1.00 96.94 81 LEU A C 1
ATOM 661 O O . LEU A 1 81 ? -7.641 -8.784 -2.862 1.00 96.94 81 LEU A O 1
ATOM 665 N N . GLU A 1 82 ? -7.957 -10.232 -4.552 1.00 95.31 82 GLU A N 1
ATOM 666 C CA . GLU A 1 82 ? -8.883 -9.408 -5.351 1.00 95.31 82 GLU A CA 1
ATOM 667 C C . GLU A 1 82 ? -10.193 -9.023 -4.6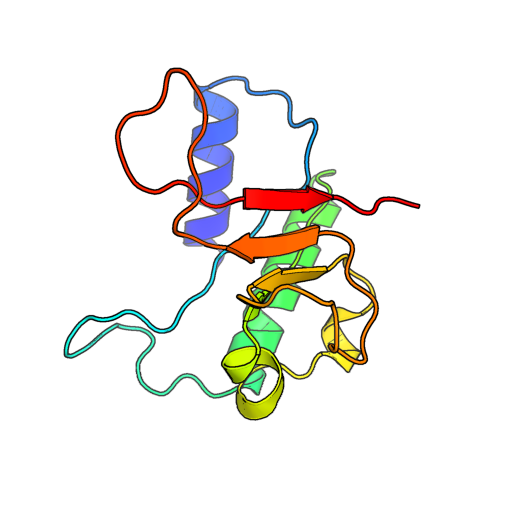39 1.00 95.31 82 GLU A C 1
ATOM 669 O O . GLU A 1 82 ? -10.891 -8.104 -5.067 1.00 95.31 82 GLU A O 1
ATOM 674 N N . ASP A 1 83 ? -10.505 -9.681 -3.518 1.00 95.50 83 ASP A N 1
ATOM 675 C CA . ASP A 1 83 ? -11.614 -9.322 -2.625 1.00 95.50 83 ASP A CA 1
ATOM 676 C C . ASP A 1 83 ? -11.363 -8.022 -1.830 1.00 95.50 83 ASP A C 1
ATOM 678 O O . ASP A 1 83 ? -12.269 -7.513 -1.155 1.00 95.50 83 ASP A O 1
ATOM 682 N N . TYR A 1 84 ? -10.140 -7.487 -1.872 1.00 96.94 84 TYR A N 1
ATOM 683 C CA . TYR A 1 84 ? -9.729 -6.258 -1.197 1.00 96.94 84 TYR A CA 1
ATOM 684 C C . TYR A 1 84 ? -9.330 -5.184 -2.216 1.00 96.94 84 TYR A C 1
ATOM 686 O O . TYR A 1 84 ? -8.778 -5.511 -3.264 1.00 96.94 84 TYR A O 1
ATOM 694 N N . PRO A 1 85 ? -9.567 -3.891 -1.921 1.00 97.06 85 PRO A N 1
ATOM 695 C CA . PRO A 1 85 ? -9.111 -2.822 -2.795 1.00 97.06 85 PRO A CA 1
ATOM 696 C C . PRO A 1 85 ? -7.579 -2.754 -2.826 1.00 97.06 85 PRO A C 1
ATOM 698 O O . PRO A 1 85 ? -6.902 -3.075 -1.842 1.00 97.06 85 PRO A O 1
ATOM 701 N N . PHE A 1 86 ? -7.044 -2.291 -3.948 1.00 97.56 86 PHE A N 1
ATOM 702 C CA . PHE A 1 86 ? -5.625 -2.204 -4.248 1.00 97.56 86 PHE A CA 1
ATOM 703 C C . PHE A 1 86 ? -5.137 -0.756 -4.282 1.00 97.56 86 PHE A C 1
ATOM 705 O O . PHE A 1 86 ? -5.717 0.113 -4.940 1.00 97.56 86 PHE A O 1
ATOM 712 N N . TRP A 1 87 ? -4.014 -0.527 -3.603 1.00 97.88 87 TRP A N 1
ATOM 713 C CA . TRP A 1 87 ? -3.191 0.667 -3.718 1.00 97.88 87 TRP A CA 1
ATOM 714 C C . TRP A 1 87 ? -1.892 0.318 -4.437 1.00 97.88 87 TRP A C 1
ATOM 716 O O . TRP 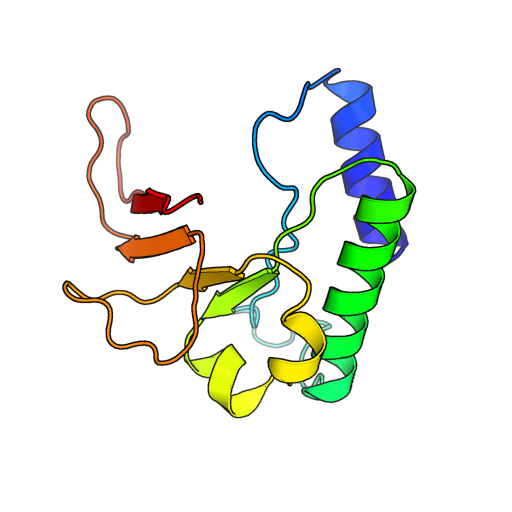A 1 87 ? -0.999 -0.315 -3.881 1.00 97.88 87 TRP A O 1
ATOM 726 N N . LEU A 1 88 ? -1.788 0.738 -5.693 1.00 97.50 88 LEU A N 1
ATOM 727 C CA . LEU A 1 88 ? -0.628 0.477 -6.530 1.00 97.50 88 LEU A CA 1
ATOM 728 C C . LEU A 1 88 ? 0.355 1.649 -6.516 1.00 97.50 88 LEU A C 1
ATOM 730 O O . LEU A 1 88 ? 0.001 2.762 -6.915 1.00 97.50 88 LEU A O 1
ATOM 734 N N . ALA A 1 89 ? 1.610 1.371 -6.181 1.00 97.38 89 ALA A N 1
ATOM 735 C CA . ALA A 1 89 ? 2.742 2.227 -6.498 1.00 97.38 89 ALA A CA 1
ATOM 736 C C . ALA A 1 89 ? 3.252 1.955 -7.915 1.00 97.38 89 ALA A C 1
ATOM 738 O O . ALA A 1 89 ? 3.794 0.888 -8.223 1.00 97.38 89 ALA A O 1
ATOM 739 N N . LEU A 1 90 ? 3.064 2.939 -8.796 1.00 96.62 90 LEU A N 1
ATOM 740 C CA . LEU A 1 90 ? 3.483 2.858 -10.189 1.00 96.62 90 LEU A CA 1
ATOM 741 C C . LEU A 1 90 ? 3.820 4.252 -10.722 1.00 96.62 90 LEU A C 1
ATOM 743 O O . LEU A 1 90 ? 2.940 5.000 -11.143 1.00 96.62 90 LEU A O 1
ATOM 747 N N . TYR A 1 91 ? 5.108 4.597 -10.703 1.00 96.00 91 TYR A N 1
ATOM 748 C CA . TYR A 1 91 ? 5.582 5.948 -11.003 1.00 96.00 91 TYR A CA 1
ATOM 749 C C . TYR A 1 91 ? 5.649 6.241 -12.504 1.00 96.00 91 TYR A C 1
ATOM 751 O O . TYR A 1 91 ? 6.705 6.151 -13.130 1.00 96.00 91 TYR A O 1
ATOM 759 N N . GLN A 1 92 ? 4.504 6.584 -13.083 1.00 93.88 92 GLN A N 1
ATOM 760 C CA . GLN A 1 92 ? 4.354 6.904 -14.499 1.00 93.88 92 GLN A CA 1
ATOM 761 C C . GLN A 1 92 ? 3.189 7.876 -14.712 1.00 93.88 92 GLN A C 1
ATOM 763 O O . GLN A 1 92 ? 2.343 8.049 -13.845 1.00 93.88 92 GLN A O 1
ATOM 768 N N . GLU A 1 93 ? 3.119 8.511 -15.878 1.00 91.44 93 GLU A N 1
ATOM 769 C CA . GLU A 1 93 ? 2.088 9.526 -16.151 1.00 91.44 93 GLU A CA 1
ATOM 770 C C . GLU A 1 93 ? 0.739 8.938 -16.597 1.00 91.44 93 GLU A C 1
ATOM 772 O O . GLU A 1 93 ? -0.272 9.636 -16.613 1.00 91.44 93 GLU A O 1
ATOM 777 N N . GLN A 1 94 ? 0.698 7.659 -16.979 1.00 92.62 94 GLN A N 1
ATOM 778 C CA . GLN A 1 94 ? -0.501 7.001 -17.510 1.00 92.62 94 GLN A CA 1
ATOM 779 C C . GLN A 1 94 ? -0.674 5.632 -16.873 1.00 92.62 94 GLN A C 1
ATOM 781 O O . GLN A 1 94 ? 0.269 4.856 -16.891 1.00 92.62 94 GLN A O 1
ATOM 786 N N . MET A 1 95 ? -1.857 5.287 -16.364 1.00 91.81 95 MET A N 1
ATOM 787 C CA . MET A 1 95 ? -2.112 3.954 -15.809 1.00 91.81 95 MET A CA 1
ATOM 788 C C . MET A 1 95 ? -2.067 2.881 -16.911 1.00 91.81 95 MET A C 1
ATOM 790 O O . MET A 1 95 ? -2.930 2.853 -17.785 1.00 91.81 95 MET A O 1
ATOM 794 N N . THR A 1 96 ? -1.076 1.987 -16.858 1.00 92.06 96 THR A N 1
ATOM 795 C CA . THR A 1 96 ? -0.934 0.840 -17.781 1.00 92.06 96 THR A CA 1
ATOM 796 C C . THR A 1 96 ? -1.103 -0.506 -17.080 1.00 92.06 96 THR A C 1
ATOM 798 O O . THR A 1 96 ? -0.955 -1.554 -17.710 1.00 92.06 96 THR A O 1
ATOM 801 N N . TYR A 1 97 ? -1.395 -0.490 -15.778 1.00 94.56 97 TYR A N 1
ATOM 802 C CA . TYR A 1 97 ? -1.550 -1.702 -14.992 1.00 94.56 97 TYR A CA 1
ATOM 803 C C . TYR A 1 97 ? -2.841 -2.441 -15.379 1.00 94.56 97 TYR A C 1
ATOM 805 O O . TYR A 1 97 ? -3.888 -1.800 -15.491 1.00 94.56 97 TYR A O 1
ATOM 813 N N . PRO A 1 98 ? -2.800 -3.768 -15.611 1.00 92.88 98 PRO A N 1
ATOM 814 C CA . PRO A 1 98 ? -3.941 -4.487 -16.174 1.00 92.88 98 PRO A CA 1
ATOM 815 C C . PRO A 1 98 ? -5.032 -4.816 -15.148 1.00 92.88 98 PRO A C 1
ATOM 817 O O . PRO A 1 98 ? -6.130 -5.204 -15.545 1.00 92.88 98 PRO A O 1
ATOM 820 N N . TRP A 1 99 ? -4.751 -4.678 -13.850 1.00 93.06 99 TRP A N 1
ATOM 821 C CA . TRP A 1 99 ? -5.743 -4.895 -12.800 1.00 93.06 99 TRP A CA 1
ATOM 822 C C . TRP A 1 99 ? -6.391 -3.584 -12.378 1.00 93.06 99 TRP A C 1
ATOM 824 O O . TRP A 1 99 ? -5.797 -2.508 -12.431 1.00 93.06 99 TRP A O 1
ATOM 834 N N . ARG A 1 100 ? -7.621 -3.718 -11.896 1.00 92.88 100 ARG A N 1
ATOM 835 C CA . ARG A 1 100 ? -8.355 -2.660 -11.215 1.00 92.88 100 ARG A CA 1
ATOM 836 C C . ARG A 1 100 ? -7.623 -2.263 -9.927 1.00 92.88 100 ARG A C 1
ATOM 838 O O . ARG A 1 100 ? -7.170 -3.138 -9.195 1.00 92.88 100 ARG A O 1
ATOM 845 N N . VAL A 1 101 ? -7.516 -0.958 -9.680 1.00 95.75 101 VAL A N 1
ATOM 846 C CA . VAL A 1 101 ? -6.924 -0.386 -8.463 1.00 95.75 101 VAL A CA 1
ATOM 847 C C . VAL A 1 101 ? -7.731 0.826 -8.009 1.00 95.75 101 VAL A C 1
ATOM 849 O O . VAL A 1 101 ? -8.206 1.611 -8.829 1.00 95.75 101 VAL A O 1
ATOM 852 N N . GLU A 1 102 ? -7.879 0.981 -6.702 1.00 97.06 10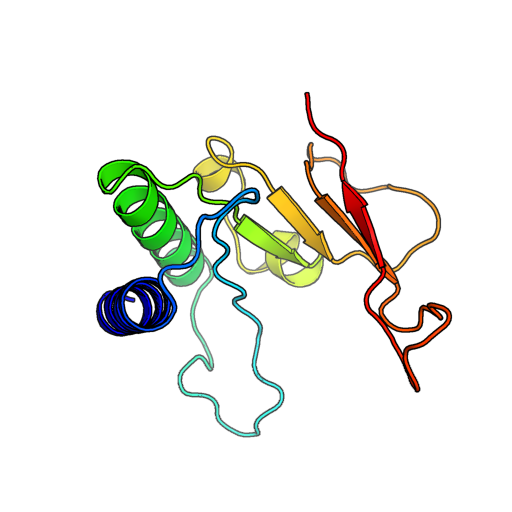2 GLU A N 1
ATOM 853 C CA . GLU A 1 102 ? -8.658 2.037 -6.057 1.00 97.06 102 GLU A CA 1
ATOM 854 C C . GLU A 1 102 ? -7.774 3.208 -5.640 1.00 97.06 102 GLU A C 1
ATOM 856 O O . GLU A 1 102 ? -8.261 4.323 -5.459 1.00 97.06 102 GLU A O 1
ATOM 861 N N . MET A 1 103 ? -6.468 2.984 -5.503 1.00 97.81 103 MET A N 1
ATOM 862 C CA . MET A 1 103 ? -5.501 4.043 -5.263 1.00 97.81 103 MET A CA 1
ATOM 863 C C . MET A 1 103 ? -4.252 3.833 -6.113 1.00 97.81 103 MET A C 1
ATOM 865 O O . MET A 1 103 ? -3.749 2.721 -6.254 1.00 97.81 103 MET A O 1
ATOM 869 N N . TRP A 1 104 ? -3.748 4.918 -6.690 1.00 97.81 104 TRP A N 1
ATOM 870 C CA . TRP A 1 104 ? -2.555 4.905 -7.525 1.00 97.81 104 TRP A CA 1
ATOM 871 C C . TRP A 1 104 ? -1.558 5.962 -7.066 1.00 97.81 104 TRP A C 1
ATOM 873 O O . TRP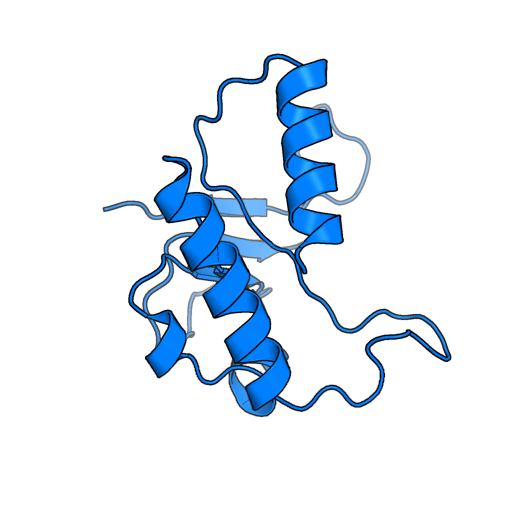 A 1 104 ? -1.812 7.156 -7.228 1.00 97.81 104 TRP A O 1
ATOM 883 N N . GLN A 1 105 ? -0.414 5.533 -6.538 1.00 98.12 105 GLN A N 1
ATOM 884 C CA . GLN A 1 105 ? 0.729 6.402 -6.268 1.00 98.12 105 GLN A CA 1
ATOM 885 C C . GLN A 1 105 ? 1.518 6.586 -7.566 1.00 98.12 105 GLN A C 1
ATOM 887 O O . GLN A 1 105 ? 2.254 5.697 -8.002 1.00 98.12 105 GLN A O 1
ATOM 892 N N . TRP A 1 106 ? 1.326 7.729 -8.221 1.00 96.56 106 TRP A N 1
ATOM 893 C CA . TRP A 1 106 ? 1.882 7.983 -9.556 1.00 96.56 106 TRP A CA 1
ATOM 894 C C . TRP A 1 106 ? 3.223 8.725 -9.518 1.00 96.56 106 TRP A C 1
ATOM 896 O O . TRP A 1 106 ? 3.954 8.743 -10.505 1.00 96.56 106 TRP A O 1
ATOM 906 N N . THR A 1 107 ? 3.581 9.321 -8.378 1.00 96.75 107 THR A N 1
ATOM 907 C CA . THR A 1 107 ? 4.908 9.902 -8.148 1.00 96.75 107 THR A CA 1
ATOM 908 C C . THR A 1 107 ? 5.237 9.945 -6.660 1.00 96.75 107 THR A C 1
ATOM 910 O O . THR A 1 107 ? 4.342 10.129 -5.838 1.00 96.75 107 THR A O 1
ATOM 913 N N . HIS A 1 108 ? 6.526 9.833 -6.347 1.00 96.31 108 HIS A N 1
ATOM 914 C CA . HIS A 1 108 ? 7.106 10.049 -5.018 1.00 96.31 108 HIS A CA 1
ATOM 915 C C . HIS A 1 108 ? 7.830 11.399 -4.901 1.00 96.31 108 HIS A C 1
ATOM 917 O O . HIS A 1 108 ? 8.288 11.777 -3.833 1.00 96.31 108 HIS A O 1
ATOM 923 N N . THR A 1 109 ? 7.949 12.154 -6.001 1.00 97.62 109 THR A N 1
ATOM 924 C CA . THR A 1 109 ? 8.682 13.436 -6.065 1.00 97.62 109 THR A CA 1
ATOM 925 C C . THR A 1 109 ? 7.749 14.630 -6.275 1.00 97.62 109 THR A C 1
ATOM 927 O O . THR A 1 109 ? 8.130 15.670 -6.818 1.00 97.62 109 THR A O 1
ATOM 930 N N . GLY A 1 110 ? 6.494 14.496 -5.843 1.00 96.81 110 GLY A N 1
ATOM 931 C CA . GLY A 1 110 ? 5.502 15.558 -5.927 1.00 96.81 110 GLY A CA 1
ATOM 932 C C . GLY A 1 110 ? 5.846 16.778 -5.075 1.00 96.81 110 GLY A C 1
ATOM 933 O O . GLY A 1 110 ? 6.714 16.756 -4.201 1.00 96.81 110 GLY A O 1
ATOM 934 N N . ARG A 1 111 ? 5.143 17.883 -5.336 1.00 97.50 111 ARG A N 1
ATOM 935 C CA . ARG A 1 111 ? 5.272 19.138 -4.586 1.00 97.50 111 ARG A CA 1
ATOM 936 C C . ARG A 1 111 ? 3.892 19.602 -4.147 1.00 97.50 111 ARG A C 1
ATOM 938 O O . ARG A 1 111 ? 3.028 19.840 -4.987 1.00 97.50 111 ARG A O 1
ATOM 945 N N . VAL A 1 112 ? 3.706 19.762 -2.839 1.00 96.81 112 VAL A N 1
ATOM 946 C CA . VAL A 1 112 ? 2.461 20.259 -2.240 1.00 96.81 112 VAL A CA 1
ATOM 947 C C . VAL A 1 112 ? 2.765 21.561 -1.495 1.00 96.81 112 VAL A C 1
ATOM 949 O O . VAL A 1 112 ? 3.654 21.568 -0.641 1.00 96.81 112 VAL A O 1
ATOM 952 N N . PRO A 1 113 ? 2.070 22.678 -1.790 1.00 97.38 113 PRO A N 1
ATOM 953 C CA . PRO A 1 113 ? 2.251 23.922 -1.048 1.00 97.38 113 PRO A CA 1
ATOM 954 C C . PRO A 1 113 ? 2.103 23.708 0.464 1.00 97.38 113 PRO A C 1
ATOM 956 O O . PRO A 1 113 ? 1.101 23.168 0.922 1.00 97.38 113 PRO A O 1
ATOM 959 N N . GLY A 1 114 ? 3.102 24.141 1.234 1.00 97.62 114 GLY A N 1
ATOM 960 C CA . GLY A 1 114 ? 3.146 23.959 2.690 1.00 97.62 114 GLY A CA 1
ATOM 961 C C . GLY A 1 114 ? 3.958 22.751 3.167 1.00 97.62 114 GLY A C 1
ATOM 962 O O . GLY A 1 114 ? 4.208 22.652 4.365 1.00 97.62 114 GLY A O 1
ATOM 963 N N . ILE A 1 115 ? 4.428 21.885 2.262 1.00 97.38 115 ILE A N 1
ATOM 964 C CA . ILE A 1 115 ? 5.324 20.767 2.584 1.00 97.38 115 ILE A CA 1
ATOM 965 C C . ILE A 1 115 ? 6.670 20.982 1.889 1.00 97.38 115 ILE A C 1
ATOM 967 O O . ILE A 1 115 ? 6.742 21.198 0.679 1.00 97.38 115 ILE A O 1
ATOM 971 N N . SER A 1 116 ? 7.748 20.938 2.668 1.00 97.38 116 SER A N 1
ATOM 972 C CA . SER A 1 116 ? 9.112 21.002 2.146 1.00 97.38 116 SER A CA 1
ATOM 973 C C . SER A 1 116 ? 9.593 19.605 1.760 1.00 97.38 116 SER A C 1
ATOM 975 O O . SER A 1 116 ? 9.622 18.723 2.613 1.00 97.38 116 SER A O 1
ATOM 977 N N . GLY A 1 117 ? 10.042 19.434 0.515 1.00 96.75 117 GLY A N 1
ATOM 978 C CA . GLY A 1 117 ? 10.625 18.183 0.019 1.00 96.75 117 GLY A CA 1
ATOM 979 C C . GLY A 1 117 ? 9.717 17.403 -0.932 1.00 96.75 117 GLY A C 1
ATOM 980 O O . GLY A 1 117 ? 8.736 17.933 -1.456 1.00 96.75 117 GLY A O 1
ATOM 981 N N . ASP A 1 118 ? 10.123 16.161 -1.186 1.00 98.00 118 ASP A N 1
ATOM 982 C CA . ASP A 1 118 ? 9.406 15.173 -1.988 1.00 98.00 118 ASP A CA 1
ATOM 983 C C . ASP A 1 118 ? 8.171 14.647 -1.245 1.00 98.00 118 ASP A C 1
ATOM 985 O O . ASP A 1 118 ? 8.209 14.434 -0.034 1.00 98.00 118 ASP A O 1
ATOM 989 N N . VAL A 1 119 ? 7.061 14.508 -1.976 1.00 97.50 119 VAL A N 1
ATOM 990 C CA . VAL A 1 119 ? 5.774 14.036 -1.454 1.00 97.50 119 VAL A CA 1
ATOM 991 C C . VAL A 1 119 ? 5.197 13.002 -2.408 1.00 97.50 119 VAL A C 1
ATOM 993 O O . VAL A 1 119 ? 5.108 13.249 -3.616 1.00 97.50 119 VAL A O 1
ATOM 996 N N . ASP A 1 120 ? 4.733 11.891 -1.850 1.00 97.69 120 ASP A N 1
ATOM 997 C CA . ASP A 1 120 ? 3.960 10.897 -2.581 1.00 97.69 120 ASP A CA 1
ATOM 998 C C . ASP A 1 120 ? 2.599 11.462 -2.985 1.00 97.69 120 ASP A C 1
ATOM 1000 O O . ASP A 1 120 ? 1.810 11.903 -2.144 1.00 97.69 120 ASP A O 1
ATOM 1004 N N . ILE A 1 121 ? 2.300 11.438 -4.283 1.00 97.56 121 ILE A N 1
ATOM 1005 C CA . ILE A 1 121 ? 1.018 11.902 -4.814 1.00 97.56 121 ILE A CA 1
ATOM 1006 C C . ILE A 1 121 ? 0.225 10.707 -5.309 1.00 97.56 121 ILE A C 1
ATOM 1008 O O . ILE A 1 121 ? 0.672 9.930 -6.155 1.00 97.56 121 ILE A O 1
ATOM 1012 N N . ASN A 1 122 ? -0.994 10.612 -4.789 1.00 97.50 122 ASN A N 1
ATOM 1013 C CA . ASN A 1 122 ? -1.901 9.510 -5.036 1.00 97.50 122 ASN A CA 1
ATOM 1014 C C . ASN A 1 122 ? -3.159 10.002 -5.751 1.00 97.50 122 ASN A C 1
ATOM 1016 O O . ASN A 1 122 ? -3.708 11.050 -5.409 1.00 97.50 122 ASN A O 1
ATOM 1020 N N . VAL A 1 123 ? -3.637 9.226 -6.720 1.00 96.31 123 VAL A N 1
ATOM 1021 C CA . VAL A 1 123 ? -4.966 9.380 -7.311 1.00 96.31 123 VAL A CA 1
ATOM 1022 C C . VAL A 1 123 ? -5.876 8.342 -6.669 1.00 96.31 123 VAL A C 1
ATOM 1024 O O . VAL A 1 123 ? -5.646 7.141 -6.812 1.00 96.31 123 VAL A O 1
ATOM 1027 N N . TYR A 1 124 ? -6.896 8.804 -5.947 1.00 96.25 124 TYR A N 1
ATOM 1028 C CA . TYR A 1 124 ? -7.922 7.941 -5.370 1.00 96.25 124 TYR A CA 1
ATOM 1029 C C . TYR A 1 124 ? -9.085 7.791 -6.356 1.00 96.25 124 TYR A C 1
ATOM 1031 O O . TYR A 1 124 ? -9.643 8.787 -6.818 1.00 96.25 124 TYR A O 1
ATOM 1039 N N . MET A 1 125 ? -9.426 6.549 -6.690 1.00 93.81 125 MET A N 1
ATOM 1040 C CA . MET A 1 125 ? -10.413 6.167 -7.702 1.00 93.81 125 MET A CA 1
ATOM 1041 C C . MET A 1 125 ? -11.472 5.242 -7.071 1.00 93.81 125 MET A C 1
ATOM 1043 O O . MET A 1 125 ? -11.506 4.049 -7.378 1.00 93.81 125 MET A O 1
ATOM 1047 N N . PRO A 1 126 ? -12.311 5.758 -6.148 1.00 82.44 126 PRO A N 1
ATOM 1048 C CA . PRO A 1 126 ? -13.372 4.973 -5.524 1.00 82.44 126 PRO A CA 1
ATOM 1049 C C . PRO A 1 126 ? -14.516 4.689 -6.506 1.00 82.44 126 PRO A C 1
ATOM 1051 O O . PRO A 1 126 ? -14.699 5.414 -7.487 1.00 82.44 126 PRO A O 1
ATOM 1054 N N . TYR A 1 127 ? -15.308 3.659 -6.202 1.00 69.56 127 TYR A N 1
ATOM 1055 C CA . TYR A 1 127 ? -16.557 3.339 -6.913 1.00 69.56 127 TYR A CA 1
ATOM 1056 C C . TYR A 1 127 ? -17.768 4.011 -6.288 1.00 69.56 127 TYR A C 1
ATOM 1058 O O . TYR A 1 127 ? -17.778 4.160 -5.045 1.00 69.56 127 TYR A O 1
#

Radius of gyration: 15.45 Å; Cα contacts (8 Å, |Δi|>4): 166; chains: 1; bounding box: 38×41×40 Å

Mean predicted aligned error: 4.29 Å

pLDDT: mean 91.73, std 9.92, range [56.91, 98.19]

Sequence (127 aa):
MDEEIQFILDILSDTGAELNMPIVLDWEIPAADNPRTKNMDGRTLTDIQLHFCGQMKKMGYQPMVYFNWHQSENLYYLADLEDYPFWLALYQEQMTYPWRVEMWQWTHTGRVPGISGDVDINVYMPY

Foldseek 3Di:
DVVVVVVVVVVCVVVVDDDPDADEDDDDDDPDPDDPCPPDALVNVQVVLVVSCVVCVVVVGQHEYEDEPCCVVGRYPVVSVVVHAYAYEDQDDDDPDPDDHQKYQNDQQDDDPPDPGTHTDMDGHDD

Solvent-accessible surface area (backbone atoms only — not comparable to full-atom values): 7747 Å² total; per-residue (Å²): 105,72,67,58,51,50,52,52,51,51,51,40,62,77,66,66,62,82,79,92,63,63,50,65,65,83,69,75,86,65,94,55,99,76,44,96,67,68,86,68,51,27,64,60,52,36,51,50,53,50,50,52,40,53,52,36,44,76,74,72,45,54,42,32,46,45,40,37,66,68,40,56,77,69,30,39,60,56,82,82,49,63,93,42,51,29,32,38,44,51,78,48,98,65,94,78,71,94,66,88,57,36,28,37,33,37,35,61,74,32,81,52,96,96,55,91,64,69,34,74,41,66,52,76,50,82,134

Secondary structure (DSSP, 8-state):
-HHHHHHHHHHHHHHTPPPSS-EEE-----SSSS-TTTT--HHHHHHHHHHHHHHHHHTT--EEEEEEHHHHHHT--HHHHTTS-EEEE--SSS---SS--SEEEEEEEE--TT--S-EEEEEE---

Nearest PDB structures (foldseek):
  6jmb-assembly1_A  TM=6.936E-01  e=4.934E-02  Ostrinia furnacalis
  6upb-assembly2_B  TM=4.157E-01  e=4.426E+00  Salmonella enterica subsp. enterica serovar Typhimurium str. SL1344